Protein AF-A0A927CD27-F1 (afdb_monomer_lite)

Foldseek 3Di:
DLVVLQVVLCVVVVVLVVVLVVLVVVLVVQQDPDDPLSNVVSLLDPVSLVSLQVSLVSRLQPGDDPPCSSSVVVVVVVLVVLVVVLVVVVVPDDVPDDDDDDDDSNSVPSNVVVVVVVVPDDDDRCVVPRD

InterPro domains:
  IPR043749 Protein of unknown function DUF5694 [PF18950] (10-130)

Radius of gyration: 17.11 Å; chains: 1; bounding box: 36×34×43 Å

pLDDT: mean 91.72, std 7.79, range [49.31, 98.31]

Structure (mmCIF, N/CA/C/O backbone):
data_AF-A0A927CD27-F1
#
_entry.id   AF-A0A927CD27-F1
#
loop_
_atom_site.group_PDB
_atom_site.id
_atom_site.type_symbol
_atom_site.label_atom_id
_atom_site.label_alt_id
_atom_site.label_comp_id
_atom_site.label_asym_id
_atom_site.label_entity_id
_atom_site.label_seq_id
_atom_site.pdbx_PDB_ins_code
_atom_site.Cartn_x
_atom_site.Cartn_y
_atom_site.Cartn_z
_atom_site.occupancy
_atom_site.B_iso_or_equiv
_atom_site.auth_seq_id
_atom_site.auth_comp_id
_atom_site.auth_asym_id
_atom_site.auth_atom_id
_atom_site.pdbx_PDB_model_num
ATOM 1 N N . MET A 1 1 ? 15.461 -17.704 -6.440 1.00 49.31 1 MET A N 1
ATOM 2 C CA . MET A 1 1 ? 15.027 -18.041 -7.818 1.00 49.31 1 MET A CA 1
ATOM 3 C C . MET A 1 1 ? 14.059 -16.993 -8.352 1.00 49.31 1 MET A C 1
ATOM 5 O O . MET A 1 1 ? 14.318 -16.488 -9.429 1.00 49.31 1 MET A O 1
ATOM 9 N N . LEU A 1 2 ? 13.029 -16.600 -7.585 1.00 58.38 2 LEU A N 1
ATOM 10 C CA . LEU A 1 2 ? 12.087 -15.536 -7.975 1.00 58.38 2 LEU A CA 1
ATOM 11 C C . LEU A 1 2 ? 12.723 -14.142 -8.104 1.00 58.38 2 LEU A C 1
ATOM 13 O O . LEU A 1 2 ? 12.446 -13.463 -9.080 1.00 58.38 2 LEU A O 1
ATOM 17 N N . GLU A 1 3 ? 13.603 -13.743 -7.179 1.00 61.91 3 GLU A N 1
ATOM 18 C CA . GLU A 1 3 ? 14.262 -12.421 -7.236 1.00 61.91 3 GLU A CA 1
ATOM 19 C C . GLU A 1 3 ? 15.118 -12.242 -8.496 1.00 61.91 3 GLU A C 1
ATOM 21 O O . GLU A 1 3 ? 15.021 -11.217 -9.154 1.00 61.91 3 GLU A O 1
ATOM 26 N N . ARG A 1 4 ? 15.863 -13.278 -8.910 1.00 61.28 4 ARG A N 1
ATOM 27 C CA . ARG A 1 4 ? 16.670 -13.224 -10.141 1.00 61.28 4 ARG A CA 1
ATOM 28 C C . ARG A 1 4 ? 15.827 -13.066 -11.408 1.00 61.28 4 ARG A C 1
ATOM 30 O O . ARG A 1 4 ? 16.202 -12.290 -12.271 1.00 61.28 4 ARG A O 1
ATOM 37 N N . GLY A 1 5 ? 14.696 -13.773 -11.511 1.00 72.44 5 GLY A N 1
ATOM 38 C CA . GLY A 1 5 ? 13.796 -13.615 -12.662 1.00 72.44 5 GLY A CA 1
ATOM 39 C C . GLY A 1 5 ? 13.117 -12.244 -12.689 1.00 72.44 5 GLY A C 1
ATOM 40 O O . GLY A 1 5 ? 12.804 -11.725 -13.752 1.00 72.44 5 GLY A O 1
ATOM 41 N N . PHE A 1 6 ? 12.922 -11.636 -11.520 1.00 75.38 6 PHE A N 1
ATOM 42 C CA . PHE A 1 6 ? 12.335 -10.311 -11.392 1.00 75.38 6 PHE A CA 1
ATOM 43 C C . PHE A 1 6 ? 13.297 -9.207 -11.852 1.00 75.38 6 PHE A C 1
ATOM 45 O O . PHE A 1 6 ? 12.913 -8.382 -12.673 1.00 75.38 6 PHE A O 1
ATOM 52 N N . GLU A 1 7 ? 14.551 -9.242 -11.391 1.00 79.69 7 GLU A N 1
ATOM 53 C CA . GLU A 1 7 ? 15.610 -8.326 -11.848 1.00 79.69 7 GLU A CA 1
ATOM 54 C C . GLU A 1 7 ? 15.862 -8.468 -13.357 1.00 79.69 7 GLU A C 1
ATOM 56 O O . GLU A 1 7 ? 15.980 -7.478 -14.076 1.00 79.69 7 GLU A O 1
ATOM 61 N N . GLU A 1 8 ? 15.891 -9.701 -13.868 1.00 81.81 8 GLU A N 1
ATOM 62 C CA . GLU A 1 8 ? 16.057 -9.962 -15.300 1.00 81.81 8 GLU A CA 1
ATOM 63 C C . GLU A 1 8 ? 14.884 -9.414 -16.129 1.00 81.81 8 GLU A C 1
ATOM 65 O O . GLU A 1 8 ? 15.097 -8.815 -17.184 1.00 81.81 8 GLU A O 1
ATOM 70 N N . ALA A 1 9 ? 13.648 -9.555 -15.644 1.00 81.44 9 ALA A N 1
ATOM 71 C CA . ALA A 1 9 ? 12.475 -8.995 -16.311 1.00 81.44 9 ALA A CA 1
ATOM 72 C C . ALA A 1 9 ? 12.500 -7.459 -16.348 1.00 81.44 9 ALA A C 1
ATOM 74 O O . ALA A 1 9 ? 12.133 -6.876 -17.366 1.00 81.44 9 ALA A O 1
ATOM 75 N N . GLU A 1 10 ? 12.970 -6.804 -15.281 1.00 82.75 10 GLU A N 1
ATOM 76 C CA . GLU A 1 10 ? 13.153 -5.346 -15.264 1.00 82.75 10 GLU A CA 1
ATOM 77 C C . GLU A 1 10 ? 14.202 -4.898 -16.287 1.00 82.75 10 GLU A C 1
ATOM 79 O 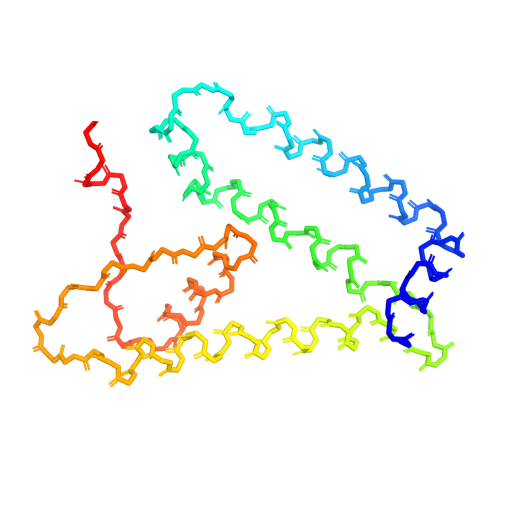O . GLU A 1 10 ? 13.957 -3.956 -17.041 1.00 82.75 10 GLU A O 1
ATOM 84 N N . ILE A 1 11 ? 15.336 -5.605 -16.369 1.00 87.12 11 ILE A N 1
ATOM 85 C CA . ILE A 1 11 ? 16.391 -5.331 -17.358 1.00 87.12 11 ILE A CA 1
ATOM 86 C C . ILE A 1 11 ? 15.854 -5.473 -18.788 1.00 87.12 11 ILE A C 1
ATOM 88 O O . ILE A 1 11 ? 16.178 -4.663 -19.657 1.00 87.12 11 ILE A O 1
ATOM 92 N N . ASN A 1 12 ? 15.014 -6.480 -19.033 1.00 90.94 12 ASN A N 1
ATOM 93 C CA . ASN A 1 12 ? 14.457 -6.763 -20.355 1.00 90.94 12 ASN A CA 1
ATOM 94 C C . ASN A 1 12 ? 13.287 -5.839 -20.748 1.00 90.94 12 ASN A C 1
ATOM 96 O O . ASN A 1 12 ? 12.901 -5.816 -21.917 1.00 90.94 12 ASN A O 1
ATOM 100 N N . GLN A 1 13 ? 12.738 -5.053 -19.815 1.00 93.50 13 GLN A N 1
ATOM 101 C CA . GLN A 1 13 ? 11.639 -4.108 -20.052 1.00 93.50 13 GLN A CA 1
ATOM 102 C C . GLN A 1 13 ? 12.027 -2.674 -19.613 1.00 93.50 13 GLN A C 1
ATOM 104 O O . GLN A 1 13 ? 11.394 -2.104 -18.719 1.00 93.50 13 GLN A O 1
ATOM 109 N N . PRO A 1 14 ? 13.040 -2.044 -20.246 1.00 94.56 14 PRO A N 1
ATOM 110 C CA . PRO A 1 14 ? 13.653 -0.803 -19.758 1.00 94.56 14 PRO A CA 1
ATOM 111 C C . PRO A 1 14 ? 12.705 0.403 -19.733 1.00 94.56 14 PRO A C 1
ATOM 113 O O . PRO A 1 14 ? 12.779 1.216 -18.816 1.00 94.56 14 PRO A O 1
ATOM 116 N N . GLU A 1 15 ? 11.782 0.518 -20.693 1.00 95.56 15 GLU A N 1
ATOM 117 C CA . GLU A 1 15 ? 10.785 1.600 -20.686 1.00 95.56 15 GLU A CA 1
ATOM 118 C C . GLU A 1 15 ? 9.813 1.454 -19.507 1.00 95.56 15 GLU A C 1
ATOM 120 O O . GLU A 1 15 ? 9.519 2.430 -18.823 1.00 95.56 15 GLU A O 1
ATOM 125 N N . LEU A 1 16 ? 9.376 0.226 -19.200 1.00 94.88 16 LEU A N 1
ATOM 126 C CA . LEU A 1 16 ? 8.514 -0.043 -18.046 1.00 94.88 16 LEU A CA 1
ATOM 127 C C . LEU A 1 16 ? 9.247 0.246 -16.728 1.00 94.88 16 LEU A C 1
ATOM 129 O O . LEU A 1 16 ? 8.653 0.809 -15.808 1.00 94.88 16 LEU A O 1
ATOM 133 N N . ALA A 1 17 ? 10.531 -0.116 -16.645 1.00 93.38 17 ALA A N 1
ATOM 134 C CA . ALA A 1 17 ? 11.378 0.180 -15.493 1.00 93.38 17 ALA A CA 1
ATOM 135 C C . ALA A 1 17 ? 11.548 1.694 -15.292 1.00 93.38 17 ALA A C 1
ATOM 137 O O . ALA A 1 17 ? 11.402 2.186 -14.173 1.00 93.38 17 ALA A O 1
ATOM 138 N N . LYS A 1 18 ? 11.763 2.445 -16.378 1.00 95.69 18 LYS A N 1
ATOM 139 C CA . LYS A 1 18 ? 11.846 3.907 -16.349 1.00 95.69 18 LYS A CA 1
ATOM 140 C C . LYS A 1 18 ? 10.535 4.551 -15.892 1.00 95.69 18 LYS A C 1
ATOM 142 O O . LYS A 1 18 ? 10.561 5.402 -15.008 1.00 95.69 18 LYS A O 1
ATOM 147 N N . GLU A 1 19 ? 9.387 4.130 -16.432 1.00 96.69 19 GLU A N 1
ATOM 148 C CA . GLU A 1 19 ? 8.078 4.629 -15.976 1.00 96.69 19 GLU A CA 1
ATOM 149 C C . GLU A 1 19 ? 7.855 4.352 -14.477 1.00 96.69 19 GLU A C 1
ATOM 151 O O . GLU A 1 19 ? 7.297 5.185 -13.758 1.00 96.69 19 GLU A O 1
ATOM 156 N N . ALA A 1 20 ? 8.291 3.182 -13.997 1.00 95.69 20 ALA A N 1
ATOM 157 C CA . ALA A 1 20 ? 8.192 2.801 -12.594 1.00 95.69 20 ALA A CA 1
ATOM 158 C C . ALA A 1 20 ? 9.078 3.686 -11.699 1.00 95.69 20 ALA A C 1
ATOM 160 O O . ALA A 1 20 ? 8.623 4.132 -10.646 1.00 95.69 20 ALA A O 1
ATOM 161 N N . GLU A 1 21 ? 10.311 3.973 -12.122 1.00 95.69 21 GLU A N 1
ATOM 162 C CA . GLU A 1 21 ? 11.233 4.871 -11.418 1.00 95.69 21 GLU A CA 1
ATOM 163 C C . GLU A 1 21 ? 10.689 6.305 -11.358 1.00 95.69 21 GLU A C 1
ATOM 165 O O . GLU A 1 21 ? 10.658 6.917 -10.288 1.00 95.69 21 GLU A O 1
ATOM 170 N N . GLU A 1 22 ? 10.184 6.825 -12.481 1.00 97.50 22 GLU A N 1
ATOM 171 C CA . GLU A 1 22 ? 9.558 8.148 -12.545 1.00 97.50 22 GLU A CA 1
ATOM 172 C C . GLU A 1 22 ? 8.360 8.250 -11.593 1.00 97.50 22 GLU A C 1
ATOM 174 O O . GLU A 1 22 ? 8.217 9.250 -10.883 1.00 97.50 22 GLU A O 1
ATOM 179 N N . HIS A 1 23 ? 7.532 7.205 -11.518 1.00 97.06 23 HIS A N 1
ATOM 180 C CA . HIS A 1 23 ? 6.418 7.136 -10.577 1.00 97.06 23 HIS A CA 1
ATOM 181 C C . HIS A 1 23 ? 6.892 7.138 -9.118 1.00 97.06 23 HIS A C 1
ATOM 183 O O . HIS A 1 23 ? 6.348 7.873 -8.293 1.00 97.06 23 HIS A O 1
ATOM 189 N N . THR A 1 24 ? 7.919 6.350 -8.781 1.00 95.12 24 THR A N 1
ATOM 190 C CA . THR A 1 24 ? 8.493 6.329 -7.426 1.00 95.12 24 THR A CA 1
ATOM 191 C C . THR A 1 24 ? 9.073 7.690 -7.040 1.00 95.12 24 THR A C 1
ATOM 193 O O . THR A 1 24 ? 8.864 8.155 -5.919 1.00 95.12 24 THR A O 1
ATOM 196 N N . GLU A 1 25 ? 9.754 8.373 -7.959 1.00 96.31 25 GLU A N 1
ATOM 197 C CA . GLU A 1 25 ? 10.287 9.713 -7.710 1.00 96.31 25 GLU A CA 1
ATOM 198 C C . GLU A 1 25 ? 9.169 10.757 -7.551 1.00 96.31 25 GLU A C 1
ATOM 200 O O . GLU A 1 25 ? 9.276 11.649 -6.707 1.00 96.31 25 GLU A O 1
ATOM 205 N N . GLN A 1 26 ? 8.075 10.645 -8.311 1.00 95.94 26 GLN A N 1
ATOM 206 C CA . GLN A 1 26 ? 6.880 11.472 -8.114 1.00 95.94 26 GLN A CA 1
ATOM 207 C C . GLN A 1 26 ? 6.269 11.244 -6.729 1.00 95.94 26 GLN A C 1
ATOM 209 O O . GLN A 1 26 ? 6.079 12.209 -5.990 1.00 95.94 26 GLN A O 1
ATOM 214 N N . LEU A 1 27 ? 6.048 9.985 -6.341 1.00 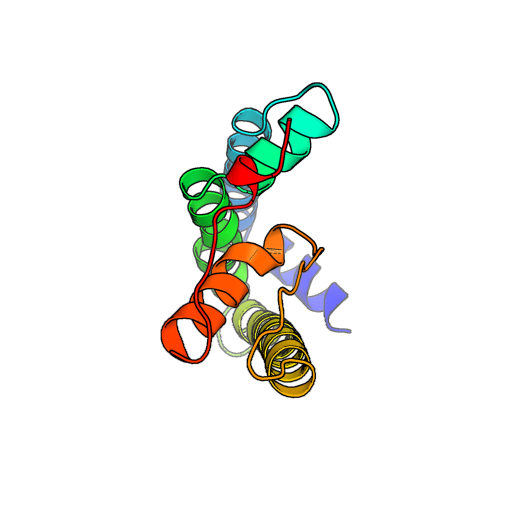93.94 27 LEU A N 1
ATOM 215 C CA . LEU A 1 27 ? 5.518 9.626 -5.026 1.00 93.94 27 LEU A CA 1
ATOM 216 C C . LEU A 1 27 ? 6.405 10.181 -3.899 1.00 93.94 27 LEU A C 1
ATOM 218 O O . LEU A 1 27 ? 5.912 10.797 -2.954 1.00 93.94 27 LEU A O 1
ATOM 222 N N . ARG A 1 28 ? 7.731 10.053 -4.031 1.00 92.00 28 ARG A N 1
ATOM 223 C CA . ARG A 1 28 ? 8.697 10.586 -3.060 1.00 92.00 28 ARG A CA 1
ATOM 224 C C . ARG A 1 28 ? 8.577 12.099 -2.873 1.00 92.00 28 ARG A C 1
ATOM 226 O O . ARG A 1 28 ? 8.744 12.576 -1.755 1.00 92.00 28 ARG A O 1
ATOM 233 N N . LYS A 1 29 ? 8.300 12.851 -3.943 1.00 92.69 29 LYS A N 1
ATOM 234 C CA . LYS A 1 29 ? 8.083 14.308 -3.878 1.00 92.69 29 LYS A CA 1
ATOM 235 C C . LYS A 1 29 ? 6.751 14.682 -3.234 1.00 92.69 29 LYS A C 1
ATOM 237 O O . LYS A 1 29 ? 6.635 15.782 -2.703 1.00 92.69 29 LYS A O 1
ATOM 242 N N . MET A 1 30 ? 5.753 13.806 -3.318 1.00 90.62 30 MET A N 1
ATOM 243 C CA . MET A 1 30 ? 4.443 14.024 -2.707 1.00 90.62 30 MET A CA 1
ATOM 244 C C . MET A 1 30 ? 4.460 13.747 -1.199 1.00 90.62 30 MET A C 1
ATOM 246 O O . MET A 1 30 ? 3.743 14.410 -0.447 1.00 90.62 30 MET A O 1
ATOM 250 N N . TYR A 1 31 ? 5.299 12.812 -0.739 1.00 88.94 31 TYR A N 1
ATOM 251 C CA . TYR A 1 31 ? 5.522 12.617 0.690 1.00 88.94 31 TYR A CA 1
ATOM 252 C C . TYR A 1 31 ? 6.123 13.867 1.331 1.00 88.94 31 TYR A C 1
ATOM 254 O O . TYR A 1 31 ? 7.081 14.459 0.833 1.00 88.94 31 TYR A O 1
ATOM 262 N N . LYS A 1 32 ? 5.565 14.254 2.480 1.00 80.38 32 LYS A N 1
ATOM 263 C CA . LYS A 1 32 ? 6.031 15.415 3.236 1.00 80.38 32 LYS A CA 1
ATOM 264 C C . LYS A 1 32 ? 7.222 15.002 4.107 1.00 80.38 32 LYS A C 1
ATOM 266 O O . LYS A 1 32 ? 7.027 14.212 5.034 1.00 80.38 32 LYS A O 1
ATOM 271 N N . PRO A 1 33 ? 8.445 15.503 3.848 1.00 78.62 33 PRO A N 1
ATOM 272 C CA . PRO A 1 33 ? 9.533 15.342 4.801 1.00 78.62 33 PRO A CA 1
ATOM 273 C C . PRO A 1 33 ? 9.219 16.173 6.050 1.00 78.62 33 PRO A C 1
ATOM 275 O O . PRO A 1 33 ? 8.644 17.255 5.939 1.00 78.62 33 PRO A O 1
ATOM 278 N N . GLY A 1 34 ? 9.600 15.696 7.233 1.00 87.38 34 GLY A N 1
ATOM 279 C CA . GLY A 1 34 ? 9.341 16.436 8.464 1.00 87.38 34 GLY A CA 1
ATOM 280 C C . GLY A 1 34 ? 9.410 15.576 9.714 1.00 87.38 34 GLY A C 1
ATOM 281 O O . GLY A 1 34 ? 10.182 14.620 9.800 1.00 87.38 34 GLY A O 1
ATOM 282 N N . THR A 1 35 ? 8.601 15.948 10.697 1.00 93.12 35 THR A N 1
ATOM 283 C CA . THR A 1 35 ? 8.412 15.199 11.938 1.00 93.12 35 THR A CA 1
ATOM 284 C C . THR A 1 35 ? 7.803 13.821 11.669 1.00 93.12 35 THR A C 1
ATOM 286 O O . THR A 1 35 ? 7.128 13.597 10.664 1.00 93.12 35 THR A O 1
ATOM 289 N N . VAL A 1 36 ? 7.976 12.892 12.613 1.00 91.38 36 VAL A N 1
ATOM 290 C CA . VAL A 1 36 ? 7.345 11.561 12.547 1.00 91.38 36 VAL A CA 1
ATOM 291 C C . VAL A 1 36 ? 5.824 11.671 12.377 1.00 91.38 36 VAL A C 1
ATOM 293 O O . VAL A 1 36 ? 5.237 10.889 11.637 1.00 91.38 36 VAL A O 1
ATOM 296 N N . LEU A 1 37 ? 5.191 12.669 12.998 1.00 91.69 37 LEU A N 1
ATOM 297 C CA . LEU A 1 37 ? 3.758 12.926 12.870 1.00 91.69 37 LEU A CA 1
ATOM 298 C C . LEU A 1 37 ? 3.359 13.299 11.434 1.00 91.69 37 LEU A C 1
ATOM 300 O O . LEU A 1 37 ? 2.407 12.739 10.894 1.00 91.69 37 LEU A O 1
ATOM 304 N N . GLU A 1 38 ? 4.097 14.204 10.789 1.00 91.88 38 GLU A N 1
ATOM 305 C CA . GLU A 1 38 ? 3.854 14.583 9.389 1.00 91.88 38 GLU A CA 1
ATOM 306 C C . GLU A 1 38 ? 4.075 13.403 8.438 1.00 91.88 38 GLU A C 1
ATOM 308 O O . GLU A 1 38 ? 3.294 13.191 7.504 1.00 91.88 38 GLU A O 1
ATOM 313 N N . MET A 1 39 ? 5.090 12.581 8.716 1.00 90.94 39 MET A N 1
ATOM 314 C CA . MET A 1 39 ? 5.325 11.341 7.981 1.00 90.94 39 MET A CA 1
ATOM 315 C C . MET A 1 39 ? 4.146 10.375 8.143 1.00 90.94 39 MET A C 1
ATOM 317 O O . MET A 1 39 ? 3.622 9.902 7.139 1.00 90.94 39 MET A O 1
ATOM 321 N N . ILE A 1 40 ? 3.664 10.124 9.363 1.00 91.88 40 ILE A N 1
ATOM 322 C CA . ILE A 1 40 ? 2.511 9.240 9.599 1.00 91.88 40 ILE A CA 1
ATOM 323 C C . ILE A 1 40 ? 1.258 9.767 8.889 1.00 91.88 40 ILE A C 1
ATOM 325 O O . ILE A 1 40 ? 0.595 8.988 8.204 1.00 91.88 40 ILE A O 1
ATOM 329 N N . ARG A 1 41 ? 0.955 11.069 8.992 1.00 92.00 41 ARG A N 1
ATOM 330 C CA . ARG A 1 41 ? -0.195 11.684 8.303 1.00 92.00 41 ARG A CA 1
ATOM 331 C C . ARG A 1 41 ? -0.095 11.493 6.785 1.00 92.00 41 ARG A C 1
ATOM 333 O O . ARG A 1 41 ? -1.037 11.016 6.163 1.00 92.00 41 ARG A O 1
ATOM 340 N N . SER A 1 42 ? 1.074 11.748 6.189 1.00 91.75 42 SER A N 1
ATOM 341 C CA . SER A 1 42 ? 1.267 11.553 4.739 1.00 91.75 42 SER A CA 1
ATOM 342 C C . SER A 1 42 ? 1.138 10.096 4.274 1.00 91.75 42 SER A C 1
ATOM 344 O O . SER A 1 42 ? 0.669 9.860 3.169 1.00 91.75 42 SER A O 1
ATOM 346 N N . HIS A 1 43 ? 1.478 9.104 5.102 1.00 91.62 43 HIS A N 1
ATOM 347 C CA . HIS A 1 43 ? 1.282 7.688 4.753 1.00 91.62 43 HIS A CA 1
ATOM 348 C C . HIS A 1 43 ? -0.163 7.202 4.978 1.00 91.62 43 HIS A C 1
ATOM 350 O O . HIS A 1 43 ? -0.505 6.086 4.587 1.00 91.62 43 HIS A O 1
ATOM 356 N N . ASN A 1 44 ? -1.025 8.015 5.594 1.00 92.44 44 ASN A N 1
ATOM 357 C CA . ASN A 1 44 ? -2.444 7.709 5.783 1.00 92.44 44 ASN A CA 1
ATOM 358 C C . ASN A 1 44 ? -3.373 8.491 4.843 1.00 92.44 44 ASN A C 1
ATOM 360 O O . ASN A 1 44 ? -4.533 8.105 4.715 1.00 92.44 44 ASN A O 1
ATOM 364 N N . ASP A 1 45 ? -2.850 9.485 4.122 1.00 93.06 45 ASP A N 1
ATOM 365 C CA . ASP A 1 45 ? -3.571 10.241 3.095 1.00 93.06 45 ASP A CA 1
ATOM 366 C C . ASP A 1 45 ? -4.113 9.330 1.978 1.00 93.06 45 ASP A C 1
ATOM 368 O O . ASP A 1 45 ? -3.393 8.502 1.415 1.00 93.06 45 ASP A O 1
ATOM 372 N N . GLU A 1 46 ? -5.405 9.436 1.676 1.00 92.56 46 GLU A N 1
ATOM 373 C CA . GLU A 1 46 ? -6.082 8.517 0.754 1.00 92.56 46 GLU A CA 1
ATOM 374 C C . GLU A 1 46 ? -5.631 8.680 -0.700 1.00 92.56 46 GLU A C 1
ATOM 376 O O . GLU A 1 46 ? -5.491 7.678 -1.406 1.00 92.56 46 GLU A O 1
ATOM 381 N N . GLU A 1 47 ? -5.347 9.907 -1.139 1.00 93.81 47 GLU A N 1
ATOM 382 C CA . GLU A 1 47 ? -4.883 10.176 -2.500 1.00 93.81 47 GLU A CA 1
ATOM 383 C C . GLU A 1 47 ? -3.458 9.654 -2.696 1.00 93.81 47 GLU A C 1
ATOM 385 O O . GLU A 1 47 ? -3.175 8.984 -3.695 1.00 93.81 47 GLU A O 1
ATOM 390 N N . LEU A 1 48 ? -2.575 9.876 -1.715 1.00 94.44 48 LEU A N 1
ATOM 391 C CA . LEU A 1 48 ? -1.214 9.335 -1.732 1.00 94.44 48 LEU A CA 1
ATOM 392 C C . LEU A 1 48 ? -1.209 7.811 -1.694 1.00 94.44 48 LEU A C 1
ATOM 394 O O . LEU A 1 48 ? -0.456 7.190 -2.439 1.00 94.44 48 LEU A O 1
ATOM 398 N N . ASN A 1 49 ? -2.067 7.196 -0.881 1.00 94.75 49 ASN A N 1
ATOM 399 C CA . ASN A 1 49 ? -2.186 5.740 -0.823 1.00 94.75 49 ASN A CA 1
ATOM 400 C C . ASN A 1 49 ? -2.729 5.148 -2.130 1.00 94.75 49 ASN A C 1
ATOM 402 O O . ASN A 1 49 ? -2.263 4.096 -2.571 1.00 94.75 49 ASN A O 1
ATOM 406 N N . ALA A 1 50 ? -3.696 5.809 -2.771 1.00 96.06 50 ALA A N 1
ATOM 407 C CA . ALA A 1 50 ? -4.186 5.395 -4.080 1.00 96.06 50 ALA A CA 1
ATOM 408 C C . ALA A 1 50 ? -3.097 5.531 -5.155 1.00 96.06 50 ALA A C 1
ATOM 410 O O . ALA A 1 50 ? -2.961 4.642 -5.997 1.00 96.06 50 ALA A O 1
ATOM 411 N N . PHE A 1 51 ? -2.305 6.607 -5.123 1.00 96.62 51 PHE A N 1
ATOM 412 C CA . PHE A 1 51 ? -1.181 6.799 -6.038 1.00 96.62 51 PHE A CA 1
ATOM 413 C C . PHE A 1 51 ? -0.070 5.764 -5.803 1.00 96.62 51 PHE A C 1
ATOM 415 O O . PHE A 1 51 ? 0.312 5.088 -6.752 1.00 96.62 51 PHE A O 1
ATOM 422 N N . ASP A 1 52 ? 0.353 5.529 -4.556 1.00 96.00 52 ASP A N 1
ATOM 423 C CA . ASP A 1 52 ? 1.311 4.468 -4.196 1.00 96.00 52 ASP A CA 1
ATOM 424 C C . ASP A 1 52 ? 0.827 3.088 -4.671 1.00 96.00 52 ASP A C 1
ATOM 426 O O . ASP A 1 52 ? 1.573 2.322 -5.283 1.00 96.00 52 ASP A O 1
ATOM 430 N N . HIS A 1 53 ? -0.462 2.777 -4.498 1.00 97.44 53 HIS A N 1
ATOM 431 C CA . HIS A 1 53 ? -1.016 1.508 -4.965 1.00 97.44 53 HIS A CA 1
ATOM 432 C C . HIS A 1 53 ? -0.946 1.341 -6.493 1.00 97.44 53 HIS A C 1
ATOM 434 O O . HIS A 1 53 ? -0.728 0.228 -6.992 1.00 97.44 53 HIS A O 1
ATOM 440 N N . GLN A 1 54 ? -1.089 2.433 -7.254 1.00 97.19 54 GLN A N 1
ATOM 441 C CA . GLN A 1 54 ? -0.994 2.391 -8.715 1.00 97.19 54 GLN A CA 1
ATOM 442 C C . GLN A 1 54 ? 0.362 1.875 -9.183 1.00 97.19 54 GLN A C 1
ATOM 444 O O . GLN A 1 54 ? 0.401 1.265 -10.246 1.00 97.19 54 GLN A O 1
ATOM 449 N N . TYR A 1 55 ? 1.442 2.031 -8.414 1.00 96.50 55 TYR A N 1
ATOM 450 C CA . TYR A 1 55 ? 2.742 1.468 -8.768 1.00 96.50 55 TYR A CA 1
ATOM 451 C C . TYR A 1 55 ? 2.675 -0.053 -9.005 1.00 96.50 55 TYR A C 1
ATOM 453 O O . TYR A 1 55 ? 3.173 -0.582 -10.006 1.00 96.50 55 TYR A O 1
ATOM 461 N N . TYR A 1 56 ? 1.994 -0.773 -8.112 1.00 95.62 56 TYR A N 1
ATOM 462 C CA . TYR A 1 56 ? 1.865 -2.226 -8.197 1.00 95.62 56 TYR A CA 1
ATOM 463 C C . TYR A 1 56 ? 1.033 -2.652 -9.407 1.00 95.62 56 TYR A C 1
ATOM 465 O O . TYR A 1 56 ? 1.387 -3.597 -10.108 1.00 95.62 56 TYR A O 1
ATOM 473 N N . ILE A 1 57 ? -0.057 -1.940 -9.684 1.00 96.19 57 ILE A N 1
ATOM 474 C CA . ILE A 1 57 ? -0.966 -2.290 -10.780 1.00 96.19 57 ILE A CA 1
ATOM 475 C C . ILE A 1 57 ? -0.413 -1.836 -12.134 1.00 96.19 57 ILE A C 1
ATOM 477 O O . ILE A 1 57 ? -0.425 -2.597 -13.098 1.00 96.19 57 ILE A O 1
ATOM 481 N N . ARG A 1 58 ? 0.105 -0.609 -12.222 1.00 95.62 58 ARG A N 1
ATOM 482 C CA . ARG A 1 58 ? 0.642 -0.046 -13.461 1.00 95.62 58 ARG A CA 1
ATOM 483 C C . ARG A 1 58 ? 1.975 -0.654 -13.832 1.00 95.62 58 ARG A C 1
ATOM 485 O O . ARG A 1 58 ? 2.217 -0.777 -15.015 1.00 95.62 58 ARG A O 1
ATOM 492 N N . TYR A 1 59 ? 2.845 -1.036 -12.908 1.00 94.94 59 TYR A N 1
ATOM 493 C CA . TYR A 1 59 ? 4.187 -1.492 -13.297 1.00 94.94 59 TYR A CA 1
ATOM 494 C C . TYR A 1 59 ? 4.412 -2.941 -12.912 1.00 94.94 59 TYR A C 1
ATOM 496 O O . TYR A 1 59 ? 4.665 -3.771 -13.784 1.00 94.94 59 TYR A O 1
ATOM 504 N N . ARG A 1 60 ? 4.217 -3.292 -11.635 1.00 92.88 60 ARG A N 1
ATOM 505 C CA . ARG A 1 60 ? 4.481 -4.665 -11.176 1.00 92.88 60 ARG A CA 1
ATOM 506 C C . ARG A 1 60 ? 3.589 -5.699 -11.855 1.00 92.88 60 ARG A C 1
ATOM 508 O O . ARG A 1 60 ? 4.075 -6.781 -12.146 1.00 92.88 60 ARG A O 1
ATOM 515 N N . ALA A 1 61 ? 2.332 -5.386 -12.169 1.00 94.62 61 ALA A N 1
ATOM 516 C CA . ALA A 1 61 ? 1.427 -6.332 -12.830 1.00 94.62 61 ALA A CA 1
ATOM 517 C C . ALA A 1 61 ? 1.766 -6.608 -14.301 1.00 94.62 61 ALA A C 1
ATOM 519 O O . ALA A 1 61 ? 1.328 -7.623 -14.836 1.00 94.62 61 ALA A O 1
ATOM 520 N N . ARG A 1 62 ? 2.521 -5.713 -14.950 1.00 93.25 62 ARG A N 1
ATOM 521 C CA . ARG A 1 62 ? 2.919 -5.825 -16.363 1.00 93.25 62 ARG A CA 1
ATOM 522 C C . ARG A 1 62 ? 4.329 -6.396 -16.542 1.00 93.25 62 ARG A C 1
ATOM 524 O O . ARG A 1 62 ? 4.794 -6.496 -17.670 1.00 93.25 62 ARG A O 1
ATOM 531 N N . LEU A 1 63 ? 5.008 -6.732 -15.443 1.00 92.56 63 LEU A N 1
ATOM 532 C CA . LEU A 1 63 ? 6.379 -7.222 -15.488 1.00 92.56 63 LEU A CA 1
ATOM 533 C C . LEU A 1 63 ? 6.436 -8.665 -16.012 1.00 92.56 63 LEU A C 1
ATOM 535 O O . LEU A 1 63 ? 5.736 -9.548 -15.506 1.00 92.56 63 LEU A O 1
ATOM 539 N N . GLY A 1 64 ? 7.330 -8.905 -16.968 1.00 89.75 64 GLY A N 1
ATOM 540 C CA . GLY A 1 64 ? 7.480 -10.178 -17.667 1.00 89.75 64 GLY A CA 1
ATOM 541 C C . GLY A 1 64 ? 6.412 -10.401 -18.742 1.00 89.75 64 GLY A C 1
ATOM 542 O O . GLY A 1 64 ? 5.277 -9.944 -18.626 1.00 89.75 64 GLY A O 1
ATOM 543 N N . ASP A 1 65 ? 6.784 -11.140 -19.783 1.00 85.75 65 ASP A N 1
ATOM 544 C CA . ASP A 1 65 ? 5.915 -11.444 -20.920 1.00 85.75 65 ASP A CA 1
ATOM 545 C C . ASP A 1 65 ? 5.353 -12.870 -20.853 1.00 85.75 65 ASP A C 1
ATOM 547 O O . ASP A 1 65 ? 5.678 -13.661 -19.962 1.00 85.75 65 ASP A O 1
ATOM 551 N N . TYR A 1 66 ? 4.479 -13.207 -21.805 1.00 83.50 66 TYR A N 1
ATOM 552 C CA . TYR A 1 66 ? 4.068 -14.593 -22.013 1.00 83.50 66 TYR A CA 1
ATOM 553 C C . TYR A 1 66 ? 5.293 -15.451 -22.379 1.00 83.50 66 TYR A C 1
ATOM 555 O O . TYR A 1 66 ? 6.049 -15.058 -23.270 1.00 83.50 66 TYR A O 1
ATOM 563 N N . PRO A 1 67 ? 5.459 -16.646 -21.784 1.00 85.94 67 PRO A N 1
ATOM 564 C CA . PRO A 1 67 ? 4.543 -17.327 -20.859 1.00 85.94 67 PRO A CA 1
ATOM 565 C C . PRO A 1 67 ? 4.848 -17.124 -19.363 1.00 85.94 67 PRO A C 1
ATOM 567 O O . PRO A 1 67 ? 4.160 -17.710 -18.527 1.00 85.94 67 PRO A O 1
ATOM 570 N N . ASP A 1 68 ? 5.865 -16.341 -19.010 1.00 84.44 68 ASP A N 1
ATOM 571 C CA . ASP A 1 68 ? 6.468 -16.353 -17.675 1.00 84.44 68 ASP A CA 1
ATOM 572 C C . ASP A 1 68 ? 5.694 -15.532 -16.625 1.00 84.44 68 ASP A C 1
ATOM 574 O O . ASP A 1 68 ? 5.779 -15.850 -15.438 1.00 84.44 68 ASP A O 1
ATOM 578 N N . TYR A 1 69 ? 4.903 -14.522 -17.033 1.00 88.12 69 TYR A N 1
ATOM 579 C CA . TYR A 1 69 ? 3.979 -13.738 -16.177 1.00 88.12 69 TYR A CA 1
ATOM 580 C C . TYR A 1 69 ? 4.524 -13.423 -14.767 1.00 88.12 69 TYR A C 1
ATOM 582 O O . TYR A 1 69 ? 3.851 -13.614 -13.743 1.00 88.12 69 TYR A O 1
ATOM 590 N N . ILE A 1 70 ? 5.762 -12.938 -14.706 1.00 91.31 70 ILE A N 1
ATOM 591 C CA . ILE A 1 70 ? 6.539 -12.800 -13.466 1.00 91.31 70 ILE A CA 1
ATOM 592 C C . ILE A 1 70 ? 5.860 -11.836 -12.485 1.00 91.31 70 ILE A C 1
ATOM 594 O O . ILE A 1 70 ? 5.713 -12.135 -11.296 1.00 91.31 70 ILE A O 1
ATOM 598 N N . GLY A 1 71 ? 5.384 -10.704 -12.994 1.00 93.00 71 GLY A N 1
ATOM 599 C CA . GLY A 1 71 ? 4.660 -9.681 -12.256 1.00 93.00 71 GLY A CA 1
ATOM 600 C C . GLY A 1 71 ? 3.375 -10.192 -11.602 1.00 93.00 71 GLY A C 1
ATOM 601 O O . GLY A 1 71 ? 3.257 -10.150 -10.373 1.00 93.00 71 GLY A O 1
ATOM 602 N N . PRO A 1 72 ? 2.420 -10.742 -12.377 1.00 93.75 72 PRO A N 1
ATOM 603 C CA . PRO A 1 72 ? 1.217 -11.372 -11.833 1.00 93.75 72 PRO A CA 1
ATOM 604 C C . PRO A 1 72 ? 1.510 -12.484 -10.819 1.00 93.75 72 PRO A C 1
ATOM 606 O O . PRO A 1 72 ? 0.840 -12.574 -9.785 1.00 93.75 72 PRO A O 1
ATOM 609 N N . PHE A 1 73 ? 2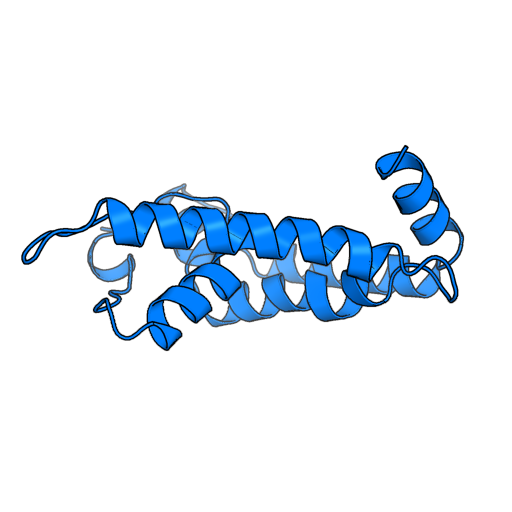.533 -13.309 -11.067 1.00 92.06 73 PHE A N 1
ATOM 610 C CA . PHE A 1 73 ? 2.941 -14.348 -10.123 1.00 92.06 73 PHE A CA 1
ATOM 611 C C . PHE A 1 73 ? 3.399 -13.756 -8.780 1.00 92.06 73 PHE A C 1
ATOM 613 O O . PHE A 1 73 ? 3.011 -14.251 -7.716 1.00 92.06 73 PHE A O 1
ATOM 620 N N . TRP A 1 74 ? 4.180 -12.674 -8.810 1.00 91.19 74 TRP A N 1
ATOM 621 C CA . TRP A 1 74 ? 4.604 -11.960 -7.607 1.00 91.19 74 TRP A CA 1
ATOM 622 C C . TRP A 1 74 ? 3.423 -11.288 -6.890 1.00 91.19 74 TRP A C 1
ATOM 624 O O . TRP A 1 74 ? 3.262 -11.435 -5.674 1.00 91.19 74 TRP A O 1
ATOM 634 N N . LEU A 1 75 ? 2.535 -10.621 -7.635 1.00 94.62 75 LEU A N 1
ATOM 635 C CA . LEU A 1 75 ? 1.367 -9.944 -7.065 1.00 94.62 75 LEU A CA 1
ATOM 636 C C . LEU A 1 75 ? 0.405 -10.913 -6.385 1.00 94.62 75 LEU A C 1
ATOM 638 O O . LEU A 1 75 ? -0.132 -10.580 -5.331 1.00 94.62 75 LEU A O 1
ATOM 642 N N . ARG A 1 76 ? 0.241 -12.136 -6.901 1.00 94.94 76 ARG A N 1
ATOM 643 C CA . ARG A 1 76 ? -0.532 -13.186 -6.218 1.00 94.94 76 ARG A CA 1
ATOM 644 C C . ARG A 1 76 ? -0.036 -13.413 -4.786 1.00 94.94 76 ARG A C 1
ATOM 646 O O . ARG A 1 76 ? -0.844 -13.563 -3.868 1.00 94.94 76 ARG A O 1
ATOM 653 N N . TRP A 1 77 ? 1.280 -13.441 -4.578 1.00 92.88 77 TRP A N 1
ATOM 654 C CA . TRP A 1 77 ? 1.868 -13.586 -3.245 1.00 92.88 77 TRP A CA 1
ATOM 655 C C . TRP A 1 77 ? 1.611 -12.368 -2.358 1.00 92.88 77 TRP A C 1
ATOM 657 O O . TRP A 1 77 ? 1.281 -12.525 -1.181 1.00 92.88 77 TRP A O 1
ATOM 667 N N . TRP A 1 78 ? 1.721 -11.163 -2.909 1.00 94.94 78 TRP A N 1
ATOM 668 C CA . TRP A 1 78 ? 1.440 -9.932 -2.177 1.00 94.94 78 TRP A CA 1
ATOM 669 C C . TRP A 1 78 ? -0.044 -9.799 -1.790 1.00 94.94 78 TRP A C 1
ATOM 671 O O . TRP A 1 78 ? -0.346 -9.537 -0.625 1.00 94.94 78 TRP A O 1
ATOM 681 N N . TYR A 1 79 ? -0.982 -10.099 -2.693 1.00 97.25 79 TYR A N 1
ATOM 682 C CA . TYR A 1 79 ? -2.419 -10.169 -2.388 1.00 97.25 79 TYR A CA 1
ATOM 683 C C . TYR A 1 79 ? -2.714 -11.197 -1.294 1.00 97.25 79 TYR A C 1
ATOM 685 O O . TYR A 1 79 ? -3.429 -10.899 -0.336 1.00 97.25 79 TYR A O 1
ATOM 693 N N . ARG A 1 80 ? -2.093 -12.384 -1.369 1.00 97.69 80 ARG A N 1
ATOM 694 C CA . ARG A 1 80 ? -2.206 -13.402 -0.316 1.00 97.69 80 ARG A CA 1
ATOM 695 C C . ARG A 1 80 ? -1.769 -12.862 1.049 1.00 97.69 80 ARG A C 1
ATOM 697 O O . ARG A 1 80 ? -2.435 -13.144 2.040 1.00 97.69 80 ARG A O 1
ATOM 704 N N . ARG A 1 81 ? -0.676 -12.092 1.127 1.00 96.62 81 ARG A N 1
ATOM 705 C CA . ARG A 1 81 ? -0.221 -11.481 2.391 1.00 96.62 81 ARG A CA 1
ATOM 706 C C . ARG A 1 81 ? -1.256 -10.506 2.954 1.00 96.62 81 ARG A C 1
ATOM 708 O O . ARG A 1 81 ? -1.536 -10.574 4.145 1.00 96.62 81 ARG A O 1
ATOM 715 N N . ASN A 1 82 ? -1.852 -9.661 2.112 1.00 98.19 82 ASN A N 1
ATOM 716 C CA . ASN A 1 82 ? -2.896 -8.720 2.534 1.00 98.19 82 ASN A CA 1
ATOM 717 C C . ASN A 1 82 ? -4.158 -9.446 3.044 1.00 98.19 82 ASN A C 1
ATOM 719 O O . ASN A 1 82 ? -4.676 -9.099 4.102 1.00 98.19 82 ASN A O 1
ATOM 723 N N . LEU A 1 83 ? -4.588 -10.521 2.372 1.00 98.31 83 LEU A N 1
ATOM 724 C CA . LEU A 1 83 ? -5.705 -11.355 2.838 1.00 98.31 83 LEU A CA 1
ATOM 725 C C . LEU A 1 83 ? -5.412 -12.051 4.175 1.00 98.31 83 LEU A C 1
ATOM 727 O O . LEU A 1 83 ? -6.299 -12.164 5.015 1.00 98.31 83 LEU A O 1
ATOM 731 N N . ILE A 1 84 ? -4.172 -12.502 4.399 1.00 98.06 84 ILE A N 1
ATOM 732 C CA . ILE A 1 84 ? -3.765 -13.084 5.689 1.00 98.06 84 ILE A CA 1
ATOM 733 C C . ILE A 1 84 ? -3.842 -12.034 6.806 1.00 98.06 84 ILE A C 1
ATOM 735 O O . ILE A 1 84 ? -4.316 -12.352 7.894 1.00 98.06 84 ILE A O 1
ATOM 739 N N . ILE A 1 85 ? -3.405 -10.794 6.551 1.00 97.81 85 ILE A N 1
ATOM 740 C CA . ILE A 1 85 ? -3.506 -9.699 7.530 1.00 97.81 85 ILE A CA 1
ATOM 741 C C . ILE A 1 85 ? -4.976 -9.439 7.875 1.00 97.81 85 ILE A C 1
ATOM 743 O O . ILE A 1 85 ? -5.328 -9.478 9.052 1.00 97.81 85 ILE A O 1
ATOM 747 N N . PHE A 1 86 ? -5.836 -9.269 6.867 1.00 98.12 86 PHE A N 1
ATOM 748 C CA . PHE A 1 86 ? -7.279 -9.116 7.066 1.00 98.12 86 PHE A CA 1
ATOM 749 C C . PHE A 1 86 ? -7.875 -10.279 7.877 1.00 98.12 86 PHE A C 1
ATOM 751 O O . PHE A 1 86 ? -8.551 -10.055 8.877 1.00 98.12 86 PHE A O 1
ATOM 758 N N . SER A 1 87 ? -7.566 -11.524 7.502 1.00 98.06 87 SER A N 1
ATOM 759 C CA . SER A 1 87 ? -8.052 -12.719 8.200 1.00 98.06 87 SER A CA 1
ATOM 760 C C . SER A 1 87 ? -7.641 -12.741 9.676 1.00 98.06 87 SER A C 1
ATOM 762 O O . SER A 1 87 ? -8.423 -13.151 10.532 1.00 98.06 87 SER A O 1
ATOM 764 N N . ASN A 1 88 ? -6.432 -12.272 9.992 1.00 97.38 88 ASN A N 1
ATOM 765 C CA . ASN A 1 88 ? -5.973 -12.161 11.372 1.00 97.38 88 ASN A CA 1
ATOM 766 C C . ASN A 1 88 ? -6.720 -11.064 12.143 1.00 97.38 88 ASN A C 1
ATOM 768 O O . ASN A 1 88 ? -7.070 -11.307 13.292 1.00 97.38 88 ASN A O 1
ATOM 772 N N . ILE A 1 89 ? -6.987 -9.905 11.529 1.00 96.62 89 ILE A N 1
ATOM 773 C CA . ILE A 1 89 ? -7.782 -8.828 12.147 1.00 96.62 89 ILE A CA 1
ATOM 774 C C . ILE A 1 89 ? -9.194 -9.338 12.455 1.00 96.62 89 ILE A C 1
ATOM 776 O O . ILE A 1 89 ? -9.626 -9.275 13.601 1.00 96.62 89 ILE A O 1
ATOM 780 N N . ALA A 1 90 ? -9.865 -9.939 11.466 1.00 96.38 90 ALA A N 1
ATOM 781 C CA . ALA A 1 90 ? -11.192 -10.540 11.618 1.00 96.38 90 ALA A CA 1
ATOM 782 C C . ALA A 1 90 ? -11.256 -11.614 12.705 1.00 96.38 90 ALA A C 1
ATOM 784 O O . ALA A 1 90 ? -12.239 -11.694 13.429 1.00 96.38 90 ALA A O 1
ATOM 785 N N . ARG A 1 91 ? -10.204 -12.423 12.855 1.00 96.06 91 ARG A N 1
ATOM 786 C CA . ARG A 1 91 ? -10.146 -13.446 13.906 1.00 96.06 91 ARG A CA 1
ATOM 787 C C . ARG A 1 91 ? -9.944 -12.864 15.308 1.00 96.06 91 ARG A C 1
ATOM 789 O O . ARG A 1 91 ? -10.341 -13.506 16.273 1.00 96.06 91 ARG A O 1
ATOM 796 N N . LEU A 1 92 ? -9.249 -11.734 15.429 1.00 94.94 92 LEU A N 1
ATOM 797 C CA . LEU A 1 92 ? -8.920 -11.124 16.721 1.00 94.94 92 LEU A CA 1
ATOM 798 C C . LEU A 1 92 ? -10.025 -10.204 17.247 1.00 94.94 92 LEU A C 1
ATOM 800 O O . LEU A 1 92 ? -10.051 -9.957 18.445 1.00 94.94 92 LEU A O 1
ATOM 804 N N . ALA A 1 93 ? -10.892 -9.700 16.371 1.00 95.25 93 ALA A N 1
ATOM 805 C CA . ALA A 1 93 ? -11.947 -8.769 16.736 1.00 95.25 93 ALA A CA 1
ATOM 806 C C . ALA A 1 93 ? -13.102 -9.437 17.490 1.00 95.25 93 ALA A C 1
ATOM 808 O O . ALA A 1 93 ? -13.588 -10.499 17.093 1.00 95.25 93 ALA A O 1
ATOM 809 N N . THR A 1 94 ? -13.574 -8.768 18.538 1.00 93.19 94 THR A N 1
ATOM 810 C CA . THR A 1 94 ? -14.824 -9.072 19.241 1.00 93.19 94 THR A CA 1
ATOM 811 C C . THR A 1 94 ? -15.807 -7.901 19.141 1.00 93.19 94 THR A C 1
ATOM 813 O O . THR A 1 94 ? -15.425 -6.788 18.770 1.00 93.19 94 THR A O 1
ATOM 816 N N . GLU A 1 95 ? -17.093 -8.160 19.408 1.00 83.25 95 GLU A N 1
ATOM 817 C CA . GLU A 1 95 ? -18.101 -7.099 19.513 1.00 83.25 95 GLU A CA 1
ATOM 818 C C . GLU A 1 95 ? -17.650 -6.127 20.622 1.00 83.25 95 GLU A C 1
ATOM 820 O O . GLU A 1 95 ? -17.344 -6.568 21.725 1.00 83.25 95 GLU A O 1
ATOM 825 N N . ASP A 1 96 ? -17.545 -4.832 20.301 1.00 90.31 96 ASP A N 1
ATOM 826 C CA . ASP A 1 96 ? -17.039 -3.721 21.139 1.00 90.31 96 ASP A CA 1
ATOM 827 C C . ASP A 1 96 ? -15.517 -3.443 21.140 1.00 90.31 96 ASP A C 1
ATOM 829 O O . ASP A 1 96 ? -15.070 -2.480 21.775 1.00 90.31 96 ASP A O 1
ATOM 833 N N . ASP A 1 97 ? -14.704 -4.190 20.386 1.00 92.56 97 ASP A N 1
ATOM 834 C CA . ASP A 1 97 ? -13.271 -3.886 20.277 1.00 92.56 97 ASP A CA 1
ATOM 835 C C . ASP A 1 97 ? -12.970 -2.634 19.436 1.00 92.56 97 ASP A C 1
ATOM 837 O O . ASP A 1 97 ? -13.580 -2.360 18.401 1.00 92.56 97 ASP A O 1
ATOM 841 N N . ARG A 1 98 ? -11.907 -1.917 19.824 1.00 93.56 98 ARG A N 1
ATOM 842 C CA . A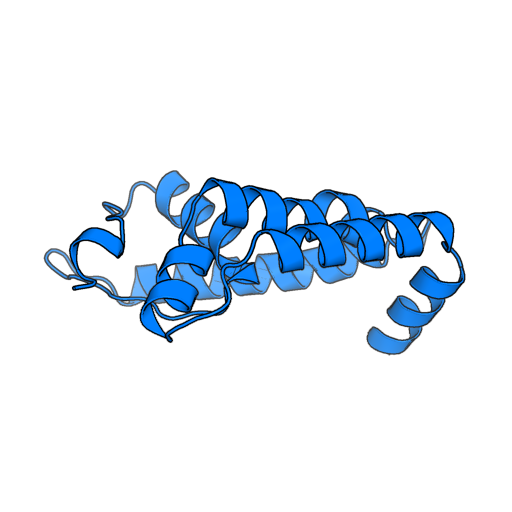RG A 1 98 ? -11.247 -0.904 18.986 1.00 93.56 98 ARG A CA 1
ATOM 843 C C . ARG A 1 98 ? -9.829 -1.355 18.674 1.00 93.56 98 ARG A C 1
ATOM 845 O O . ARG A 1 98 ? -8.977 -1.409 19.557 1.00 93.56 98 ARG A O 1
ATOM 852 N N . ILE A 1 99 ? -9.570 -1.654 17.405 1.00 93.69 99 ILE A N 1
ATOM 853 C CA . ILE A 1 99 ? -8.291 -2.210 16.956 1.00 93.69 99 ILE A CA 1
ATOM 854 C C . ILE A 1 99 ? -7.485 -1.136 16.223 1.00 93.69 99 ILE A C 1
ATOM 856 O O . ILE A 1 99 ? -7.904 -0.634 15.183 1.00 93.69 99 ILE A O 1
ATOM 860 N N . LEU A 1 100 ? -6.290 -0.830 16.733 1.00 94.38 100 LEU A N 1
ATOM 861 C CA . LEU A 1 100 ? -5.266 -0.090 15.995 1.00 94.38 100 LEU A CA 1
ATOM 862 C C . LEU A 1 100 ? -4.370 -1.081 15.251 1.00 94.38 100 LEU A C 1
ATOM 864 O O . LEU A 1 100 ? -3.770 -1.964 15.865 1.00 94.38 100 LEU A O 1
ATOM 868 N N . VAL A 1 101 ? -4.229 -0.904 13.939 1.00 94.06 101 VAL A N 1
ATOM 869 C CA . VAL A 1 101 ? -3.340 -1.727 13.114 1.00 94.06 101 VAL A CA 1
ATOM 870 C C . VAL A 1 101 ? -2.194 -0.863 12.598 1.00 94.06 101 VAL A C 1
ATOM 872 O O . VAL A 1 101 ? -2.424 0.144 11.935 1.00 94.06 101 VAL A O 1
ATOM 875 N N . ILE A 1 102 ? -0.957 -1.275 12.876 1.00 94.19 102 ILE A N 1
ATOM 876 C CA . ILE A 1 102 ? 0.259 -0.632 12.365 1.00 94.19 102 ILE A CA 1
ATOM 877 C C . ILE A 1 102 ? 0.910 -1.582 11.361 1.00 94.19 102 ILE A C 1
ATOM 879 O O . ILE A 1 102 ? 1.245 -2.719 11.691 1.00 94.19 102 ILE A O 1
ATOM 883 N N . TYR A 1 103 ? 1.070 -1.122 10.126 1.00 94.44 103 TYR A N 1
ATOM 884 C CA . TYR A 1 103 ? 1.593 -1.904 9.009 1.00 94.44 103 TYR A CA 1
ATOM 885 C C . TYR A 1 103 ? 2.268 -0.978 7.984 1.00 94.44 103 TYR A C 1
ATOM 887 O O . TYR A 1 103 ? 2.130 0.241 8.047 1.00 94.44 103 TYR A O 1
ATOM 895 N N . GLY A 1 104 ? 3.036 -1.545 7.048 1.00 93.25 104 GLY A N 1
ATOM 896 C CA . GLY A 1 104 ? 3.716 -0.758 6.009 1.00 93.25 104 GLY A CA 1
ATOM 897 C C . GLY A 1 104 ? 2.743 -0.198 4.965 1.00 93.25 104 GLY A C 1
ATOM 898 O O . GLY A 1 104 ? 1.837 -0.914 4.542 1.00 93.25 104 GLY A O 1
ATOM 899 N N . SER A 1 105 ? 2.955 1.039 4.503 1.00 91.94 105 SER A N 1
ATOM 900 C CA . SER A 1 105 ? 2.037 1.772 3.605 1.00 91.94 105 SER A CA 1
ATOM 901 C C . SER A 1 105 ? 1.673 1.034 2.319 1.00 91.94 105 SER A C 1
ATOM 903 O O . SER A 1 105 ? 0.520 1.085 1.904 1.00 91.94 105 SER A O 1
ATOM 905 N N . GLY A 1 106 ? 2.590 0.238 1.765 1.00 93.75 106 GLY A N 1
ATOM 906 C CA . GLY A 1 106 ? 2.305 -0.594 0.595 1.00 93.75 106 GLY A CA 1
ATOM 907 C C . GLY A 1 106 ? 1.181 -1.619 0.809 1.00 93.75 106 GLY A C 1
ATOM 908 O O . GLY A 1 106 ? 0.723 -2.226 -0.145 1.00 93.75 106 GLY A O 1
ATOM 909 N N . HIS A 1 107 ? 0.707 -1.849 2.033 1.00 96.06 107 HIS A N 1
ATOM 910 C CA . HIS A 1 107 ? -0.449 -2.709 2.312 1.00 96.06 107 HIS A CA 1
ATOM 911 C C . HIS A 1 107 ? -1.768 -1.936 2.474 1.00 96.06 107 HIS A C 1
ATOM 913 O O . HIS A 1 107 ? -2.830 -2.553 2.494 1.00 96.06 107 HIS A O 1
ATOM 919 N N . ASN A 1 108 ? -1.717 -0.604 2.571 1.00 94.81 108 ASN A N 1
ATOM 920 C CA . ASN A 1 108 ? -2.834 0.238 3.002 1.00 94.81 108 ASN A CA 1
ATOM 921 C C . ASN A 1 108 ? -4.050 0.121 2.090 1.00 94.81 108 ASN A C 1
ATOM 923 O O . ASN A 1 108 ? -5.125 -0.252 2.551 1.00 94.81 108 ASN A O 1
ATOM 927 N N . TYR A 1 109 ? -3.861 0.341 0.789 1.00 96.06 109 TYR A N 1
ATOM 928 C CA . TYR A 1 109 ? -4.969 0.341 -0.162 1.00 96.06 109 TYR A CA 1
ATOM 929 C C . TYR A 1 109 ? -5.739 -0.989 -0.172 1.00 96.06 109 TYR A C 1
ATOM 931 O O . TYR A 1 109 ? -6.951 -1.002 0.030 1.00 96.06 109 TYR A O 1
ATOM 939 N N . LEU A 1 110 ? -5.038 -2.120 -0.331 1.00 97.00 110 LEU A N 1
ATOM 940 C CA . LEU A 1 110 ? -5.682 -3.438 -0.370 1.00 97.00 110 LEU A CA 1
ATOM 941 C C . LEU A 1 110 ? -6.300 -3.823 0.971 1.00 97.00 110 LEU A C 1
ATOM 943 O O . LEU A 1 110 ? -7.376 -4.413 1.000 1.00 97.00 110 LEU A O 1
ATOM 947 N N . LEU A 1 111 ? -5.637 -3.506 2.084 1.00 96.75 111 LEU A N 1
ATOM 948 C CA . LEU A 1 111 ? -6.171 -3.843 3.394 1.00 96.75 111 LEU A CA 1
ATOM 949 C C . LEU A 1 111 ? -7.437 -3.034 3.704 1.00 96.75 111 LEU A C 1
ATOM 951 O O . LEU A 1 111 ? -8.426 -3.629 4.128 1.00 96.75 111 LEU A O 1
ATOM 955 N N . LYS A 1 112 ? -7.443 -1.7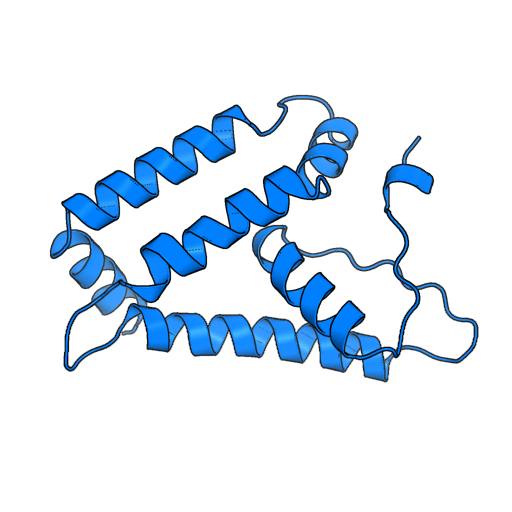19 3.434 1.00 95.31 112 LYS A N 1
ATOM 956 C CA . LYS A 1 112 ? -8.652 -0.886 3.532 1.00 95.31 112 LYS A CA 1
ATOM 957 C C . LYS A 1 112 ? -9.759 -1.428 2.630 1.00 95.31 112 LYS A C 1
ATOM 959 O O . LYS A 1 112 ? -10.879 -1.592 3.103 1.00 95.31 112 LYS A O 1
ATOM 964 N N . GLN A 1 113 ? -9.445 -1.770 1.378 1.00 96.75 113 GLN A N 1
ATOM 965 C CA . GLN A 1 113 ? -10.412 -2.357 0.449 1.00 96.75 113 GLN A CA 1
ATOM 966 C C . GLN A 1 113 ? -11.053 -3.627 1.031 1.00 96.75 113 GLN A C 1
ATOM 968 O O . GLN A 1 113 ? -12.275 -3.698 1.113 1.00 96.75 113 GLN A O 1
ATOM 973 N N . PHE A 1 114 ? -10.259 -4.596 1.497 1.00 98.00 114 PHE A N 1
ATOM 974 C CA . PHE A 1 114 ? -10.791 -5.844 2.061 1.00 98.00 114 PHE A CA 1
ATOM 975 C C . PHE A 1 114 ? -11.632 -5.614 3.318 1.00 98.00 114 PHE A C 1
ATOM 977 O O . PHE A 1 114 ? -12.665 -6.257 3.492 1.00 98.00 114 PHE A O 1
ATOM 984 N N . ILE A 1 115 ? -11.215 -4.691 4.188 1.00 96.69 115 ILE A N 1
ATOM 985 C CA . ILE A 1 115 ? -11.972 -4.337 5.392 1.00 96.69 115 ILE A CA 1
ATOM 986 C C . ILE A 1 115 ? -13.324 -3.723 5.005 1.00 96.69 115 ILE A C 1
ATOM 988 O O . ILE A 1 115 ? -14.351 -4.176 5.510 1.00 96.69 115 ILE A O 1
ATOM 992 N N . HIS A 1 116 ? -13.350 -2.767 4.074 1.00 96.12 116 HIS A N 1
ATOM 993 C CA . HIS A 1 116 ? -14.593 -2.149 3.605 1.00 96.12 116 HIS A CA 1
ATOM 994 C C . HIS A 1 116 ? -15.519 -3.149 2.904 1.00 96.12 116 HIS A C 1
ATOM 996 O O . HIS A 1 116 ? -16.700 -3.220 3.235 1.00 96.12 116 HIS A O 1
ATOM 1002 N N . GLU A 1 117 ? -14.994 -3.955 1.978 1.00 97.12 117 GLU A N 1
ATOM 1003 C CA . GLU A 1 117 ? -15.768 -4.968 1.249 1.00 97.12 117 GLU A CA 1
ATOM 1004 C C . GLU A 1 117 ? -16.336 -6.054 2.171 1.00 97.12 117 GLU A C 1
ATOM 1006 O O . GLU A 1 117 ? -17.373 -6.640 1.864 1.00 97.12 117 GLU A O 1
ATOM 1011 N N . SER A 1 118 ? -15.685 -6.319 3.308 1.00 97.00 118 SER A N 1
ATOM 1012 C CA . SER A 1 118 ? -16.164 -7.319 4.264 1.00 97.00 118 SER A CA 1
ATOM 1013 C C . SER A 1 118 ? -17.466 -6.925 4.965 1.00 97.00 118 SER A C 1
ATOM 1015 O O . SER A 1 118 ? -18.208 -7.806 5.392 1.00 97.00 118 SER A O 1
ATOM 1017 N N . GLY A 1 119 ? -17.728 -5.623 5.134 1.00 96.12 119 GLY A N 1
ATOM 1018 C CA . GLY A 1 119 ? -18.848 -5.121 5.937 1.00 96.12 119 GLY A CA 1
ATOM 1019 C C . GLY A 1 119 ? -18.786 -5.479 7.431 1.00 96.12 119 GLY A C 1
ATOM 1020 O O . GLY A 1 119 ? -19.771 -5.278 8.133 1.00 96.12 119 GLY A O 1
ATOM 1021 N N . LEU A 1 120 ? -17.661 -6.016 7.921 1.00 95.62 120 LEU A N 1
ATOM 1022 C CA . LEU A 1 120 ? -17.501 -6.469 9.311 1.00 95.62 120 LEU A CA 1
ATOM 1023 C C . LEU A 1 120 ? -17.072 -5.354 10.273 1.00 95.62 120 LEU A C 1
ATOM 1025 O O . LEU A 1 120 ? -17.149 -5.536 11.484 1.00 95.62 120 LEU A O 1
ATOM 1029 N N . PHE A 1 121 ? -16.580 -4.232 9.748 1.00 96.06 121 PHE A N 1
ATOM 1030 C CA . PHE A 1 121 ? -15.918 -3.196 10.533 1.00 96.06 121 PHE A CA 1
ATOM 1031 C C . PHE A 1 121 ? -16.386 -1.800 10.145 1.00 96.06 121 PHE A C 1
ATOM 1033 O O . PHE A 1 121 ? -16.575 -1.498 8.966 1.00 96.06 121 PHE A O 1
ATOM 1040 N N . GLU A 1 122 ? -16.458 -0.925 11.141 1.00 94.38 122 GLU A N 1
ATOM 1041 C CA . GLU A 1 122 ? -16.472 0.517 10.939 1.00 94.38 122 GLU A CA 1
ATOM 1042 C C . GLU A 1 122 ? -15.024 1.026 10.903 1.00 94.38 122 GLU A C 1
ATOM 1044 O O . GLU A 1 122 ? -14.246 0.799 11.832 1.00 94.38 122 GLU A O 1
ATOM 1049 N N . VAL A 1 123 ? -14.635 1.672 9.801 1.00 93.56 123 VAL A N 1
ATOM 1050 C CA . VAL A 1 123 ? -13.263 2.159 9.601 1.00 93.56 123 VAL A CA 1
ATOM 1051 C C . VAL A 1 123 ? -13.198 3.640 9.923 1.00 93.56 123 VAL A C 1
ATOM 1053 O O . VAL A 1 123 ? -13.899 4.447 9.318 1.00 93.56 123 VAL A O 1
ATOM 1056 N N . GLU A 1 124 ? -12.301 3.991 10.838 1.00 93.31 124 GLU A N 1
ATOM 1057 C CA . GLU A 1 124 ? -12.073 5.364 11.271 1.00 93.31 124 GLU A CA 1
ATOM 1058 C C . GLU A 1 124 ? -10.719 5.897 10.793 1.00 93.31 124 GLU A C 1
ATOM 1060 O O . GLU A 1 124 ? -9.707 5.193 10.837 1.00 93.31 124 GLU A O 1
ATOM 1065 N N . HIS A 1 125 ? -10.682 7.160 10.357 1.00 91.81 125 HIS A N 1
ATOM 1066 C CA . HIS A 1 125 ? -9.437 7.786 9.906 1.00 91.81 125 HIS A CA 1
ATOM 1067 C C . HIS A 1 125 ? -8.521 8.099 11.098 1.00 91.81 125 HIS A C 1
ATOM 1069 O O . HIS A 1 125 ? -8.954 8.716 12.076 1.00 91.81 125 HIS A O 1
ATOM 1075 N N . ILE A 1 126 ? -7.241 7.711 11.010 1.00 91.75 126 ILE A N 1
ATOM 1076 C CA . ILE A 1 126 ? -6.298 7.809 12.136 1.00 91.75 126 ILE A CA 1
ATOM 1077 C C . ILE A 1 126 ? -6.045 9.252 12.586 1.00 91.75 126 ILE A C 1
ATOM 1079 O O . ILE A 1 126 ? -5.799 9.477 13.765 1.00 91.75 126 ILE A O 1
A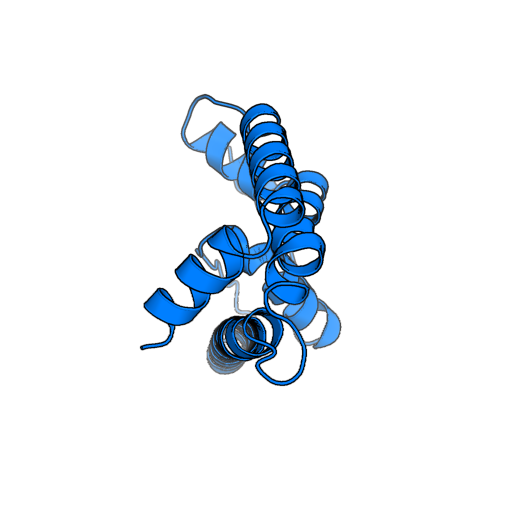TOM 1083 N N . ASP A 1 127 ? -6.174 10.235 11.688 1.00 90.31 127 ASP A N 1
ATOM 1084 C CA . ASP A 1 127 ? -5.972 11.656 12.014 1.00 90.31 127 ASP A CA 1
ATOM 1085 C C . ASP A 1 127 ? -6.884 12.163 13.136 1.00 90.31 127 ASP A C 1
ATOM 1087 O O . ASP A 1 127 ? -6.520 13.114 13.820 1.00 90.31 127 ASP A O 1
ATOM 1091 N N . LYS A 1 128 ? -8.025 11.504 13.389 1.00 92.00 128 LYS A N 1
ATOM 1092 C CA . LYS A 1 128 ? -8.880 11.795 14.553 1.00 92.00 128 LYS A CA 1
ATOM 1093 C C . LYS A 1 128 ? -8.173 11.564 15.900 1.00 92.00 128 LYS A C 1
ATOM 1095 O O . LYS A 1 128 ? -8.670 12.022 16.923 1.00 92.00 128 LYS A O 1
ATOM 1100 N N . TYR A 1 129 ? -7.055 10.837 15.904 1.00 92.31 129 TYR A N 1
ATOM 1101 C CA . TYR A 1 129 ? -6.320 10.392 17.091 1.00 92.31 129 TYR A CA 1
ATOM 1102 C C . TYR A 1 129 ? -4.857 10.855 17.111 1.00 92.31 129 TYR A C 1
ATOM 1104 O O . TYR A 1 129 ? -4.115 10.487 18.021 1.00 92.31 129 TYR A O 1
ATOM 1112 N N . LEU A 1 130 ? -4.421 11.615 16.103 1.00 88.56 130 LEU A N 1
ATOM 1113 C CA . LEU A 1 130 ? -3.062 12.136 16.003 1.00 88.56 130 LEU A CA 1
ATOM 1114 C C . LEU A 1 130 ? -3.072 13.626 16.356 1.00 88.56 130 LEU A C 1
ATOM 1116 O O . LEU A 1 130 ? -3.517 14.433 15.538 1.00 88.56 130 LEU A O 1
ATOM 1120 N N . GLU A 1 131 ? -2.576 13.979 17.544 1.00 78.88 131 GLU A N 1
ATOM 1121 C CA . GLU A 1 131 ? -2.385 15.371 17.995 1.00 78.88 131 GLU A CA 1
ATOM 1122 C C . GLU A 1 131 ? -1.072 15.955 17.451 1.00 78.88 131 GLU A C 1
ATOM 1124 O O . GLU A 1 131 ? 0.009 15.415 17.778 1.00 78.88 131 GLU A O 1
#

Sequence (131 aa):
MLERGFEEAEINQPELAKEAEEHTEQLRKMYKPGTVLEMIRSHNDEELNAFDHQYYIRYRARLGDYPDYIGPFWLRWWYRRNLIIFSNIARLATEDDRILVIYGSGHNYLLKQFIHESGLFEVEHIDKYLE

Secondary structure (DSSP, 8-state):
-HHHHHHHHHHH-HHHHHHHHHHHHHHHHHS--SSHHHHHHHHH-HHHHHHHHHHHHHTGGG-S-TTT-HHHHHHHHHHHHHHHHHHHHHHH--TT--------GGGHHHHHHHHHHHTS-----GGGG--

Organism: NCBI:txid2772510